Protein AF-A0A1Y2EJA5-F1 (afdb_monomer)

Solvent-accessible surface area (backbone atoms only — not comparable to full-atom values): 4154 Å² total; per-residue (Å²): 139,80,86,78,74,82,62,85,74,67,65,68,79,63,50,64,64,63,56,56,69,70,47,56,78,54,40,53,61,24,47,50,52,17,22,52,76,73,75,30,56,76,84,39,58,67,55,43,62,77,40,40,70,61,37,50,53,47,23,48,59,42,31,65,70,49,62,76,114

Structure (mmCIF, N/CA/C/O backbone):
data_AF-A0A1Y2EJA5-F1
#
_entry.id   AF-A0A1Y2EJA5-F1
#
loop_
_atom_site.group_PDB
_atom_site.id
_atom_site.type_symbol
_atom_site.label_atom_id
_atom_site.label_alt_id
_atom_site.label_comp_id
_atom_site.label_asym_id
_atom_site.label_entity_id
_atom_site.label_seq_id
_atom_site.pdbx_PDB_ins_code
_atom_site.Cartn_x
_atom_site.Cartn_y
_atom_site.Cartn_z
_atom_site.occupancy
_atom_site.B_iso_or_equiv
_atom_site.auth_seq_id
_atom_site.auth_comp_id
_atom_site.auth_asym_id
_atom_site.auth_atom_id
_atom_site.pdbx_PDB_model_num
ATOM 1 N N . SER A 1 1 ? -30.572 28.155 14.269 1.00 45.66 1 SER A N 1
ATOM 2 C CA . SER A 1 1 ? -29.956 28.035 12.937 1.00 45.66 1 SER A CA 1
ATOM 3 C C . SER A 1 1 ? -28.605 27.366 13.057 1.00 45.66 1 SER A C 1
ATOM 5 O O . SER A 1 1 ? -27.669 27.999 13.523 1.00 45.66 1 SER A O 1
ATOM 7 N N . ALA A 1 2 ? -28.522 26.078 12.722 1.00 45.53 2 ALA A N 1
ATOM 8 C CA . ALA A 1 2 ? -27.255 25.365 12.599 1.00 45.53 2 ALA A CA 1
ATOM 9 C C . ALA A 1 2 ? -26.807 25.468 11.139 1.00 45.53 2 ALA A C 1
ATOM 11 O O . ALA A 1 2 ? -27.571 25.148 10.230 1.00 45.53 2 ALA A O 1
ATOM 12 N N . ILE A 1 3 ? -25.603 25.989 10.928 1.00 55.88 3 ILE A N 1
ATOM 13 C CA . ILE A 1 3 ? -25.013 26.176 9.606 1.00 55.88 3 ILE A CA 1
ATOM 14 C C . ILE A 1 3 ? -24.613 24.789 9.099 1.00 55.88 3 ILE A C 1
ATOM 16 O O . ILE A 1 3 ? -23.563 24.260 9.451 1.00 55.88 3 ILE A O 1
ATOM 20 N N . PHE A 1 4 ? -25.493 24.190 8.296 1.00 52.44 4 PHE A N 1
ATOM 21 C CA . PHE A 1 4 ? -25.162 23.084 7.406 1.00 52.44 4 PHE A CA 1
ATOM 22 C C . PHE A 1 4 ? -24.184 23.630 6.367 1.00 52.44 4 PHE A C 1
ATOM 24 O O . PHE A 1 4 ? -24.575 24.215 5.358 1.00 52.44 4 PHE A O 1
ATOM 31 N N . MET A 1 5 ? -22.891 23.495 6.647 1.00 58.69 5 MET A N 1
ATOM 32 C CA . MET A 1 5 ? -21.867 23.655 5.631 1.00 58.69 5 MET A CA 1
ATOM 33 C C . MET A 1 5 ? -22.039 22.522 4.617 1.00 58.69 5 MET A C 1
ATOM 35 O O . MET A 1 5 ? -21.500 21.432 4.783 1.00 58.69 5 MET A O 1
ATOM 39 N N . THR A 1 6 ? -22.800 22.777 3.556 1.00 53.84 6 THR A N 1
ATOM 40 C CA . THR A 1 6 ? -22.767 21.995 2.320 1.00 53.84 6 THR A CA 1
ATOM 41 C C . THR A 1 6 ? -21.473 22.320 1.577 1.00 53.84 6 THR A C 1
ATOM 43 O O . THR A 1 6 ? -21.486 22.902 0.495 1.00 53.84 6 THR A O 1
ATOM 46 N N . LEU A 1 7 ? -20.328 21.974 2.164 1.00 54.59 7 LEU A N 1
ATOM 47 C CA . LEU A 1 7 ? -19.235 21.542 1.311 1.00 54.59 7 LEU A CA 1
ATOM 48 C C . LEU A 1 7 ? -19.662 20.149 0.865 1.00 54.59 7 LEU A C 1
ATOM 50 O O . LEU A 1 7 ? -19.982 19.332 1.731 1.00 54.59 7 LEU A O 1
ATOM 54 N N . PRO A 1 8 ? -19.689 19.825 -0.434 1.00 48.66 8 PRO A N 1
ATOM 55 C CA . PRO A 1 8 ? -19.514 18.442 -0.799 1.00 48.66 8 PRO A CA 1
ATOM 56 C C . PRO A 1 8 ? -18.097 18.122 -0.325 1.00 48.66 8 PRO A C 1
ATOM 58 O O . PRO A 1 8 ? -17.117 18.290 -1.044 1.00 48.66 8 PRO A O 1
ATOM 61 N N . SER A 1 9 ? -17.978 17.711 0.935 1.00 49.19 9 SER A N 1
ATOM 62 C CA . SER A 1 9 ? -16.858 16.970 1.474 1.00 49.19 9 SER A CA 1
ATOM 63 C C . SER A 1 9 ? -16.882 15.604 0.800 1.00 49.19 9 SER A C 1
ATOM 65 O O . SER A 1 9 ? -16.931 14.560 1.438 1.00 49.19 9 SER A O 1
ATOM 67 N N . VAL A 1 10 ? -16.762 15.619 -0.529 1.00 53.72 10 VAL A N 1
ATOM 68 C CA . VAL A 1 10 ? -16.019 14.617 -1.263 1.00 53.72 10 VAL A CA 1
ATOM 69 C C . VAL A 1 10 ? -14.565 14.854 -0.845 1.00 53.72 10 VAL A C 1
ATOM 71 O O . VAL A 1 10 ? -13.702 15.275 -1.605 1.00 53.72 10 VAL A O 1
ATOM 74 N N . TYR A 1 11 ? -14.268 14.504 0.411 1.00 55.78 11 TYR A N 1
ATOM 75 C CA . TYR A 1 11 ? -13.192 13.556 0.606 1.00 55.78 11 TYR A CA 1
ATOM 76 C C . TYR A 1 11 ? -13.614 12.482 -0.368 1.00 55.78 11 TYR A C 1
ATOM 78 O O . TYR A 1 11 ? -14.639 11.834 -0.146 1.00 55.78 11 TYR A O 1
ATOM 86 N N . ALA A 1 12 ? -12.979 12.433 -1.538 1.00 52.91 12 ALA A N 1
ATOM 87 C CA . ALA A 1 12 ? -13.073 11.237 -2.327 1.00 52.91 12 ALA A CA 1
ATOM 88 C C . ALA A 1 12 ? -12.861 10.140 -1.287 1.00 52.91 12 ALA A C 1
ATOM 90 O O . ALA A 1 12 ? -11.794 10.068 -0.671 1.00 52.91 12 ALA A O 1
ATOM 91 N N . ILE A 1 13 ? -13.901 9.351 -1.016 1.00 51.62 13 ILE A N 1
ATOM 92 C CA . ILE A 1 13 ? -13.685 7.966 -0.659 1.00 51.62 13 ILE A CA 1
ATOM 93 C C . ILE A 1 13 ? -12.987 7.440 -1.900 1.00 51.62 13 ILE A C 1
ATOM 95 O O . ILE A 1 13 ? -13.613 6.961 -2.834 1.00 51.62 13 ILE A O 1
ATOM 99 N N . ALA A 1 14 ? -11.703 7.774 -2.021 1.00 56.12 14 ALA A N 1
ATOM 100 C CA . ALA A 1 14 ? -10.886 7.358 -3.113 1.00 56.12 14 ALA A CA 1
ATOM 101 C C . ALA A 1 14 ? -10.898 5.870 -2.886 1.00 56.12 14 ALA A C 1
ATOM 103 O O . ALA A 1 14 ? -10.353 5.398 -1.887 1.00 56.12 14 ALA A O 1
ATOM 104 N N . ASP A 1 15 ? -11.683 5.183 -3.709 1.00 62.19 15 A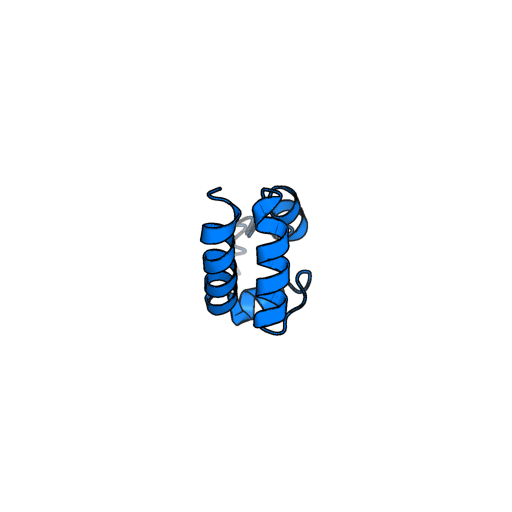SP A N 1
ATOM 105 C CA . ASP A 1 15 ? -11.786 3.747 -3.676 1.00 62.19 15 ASP A CA 1
ATOM 106 C C . ASP A 1 15 ? -10.337 3.282 -3.763 1.00 62.19 15 ASP A C 1
ATOM 108 O O . ASP A 1 15 ? -9.676 3.456 -4.792 1.00 62.19 15 ASP A O 1
ATOM 112 N N . GLY A 1 16 ? -9.778 2.824 -2.637 1.00 62.56 16 GLY A N 1
ATOM 113 C CA . GLY A 1 16 ? -8.363 2.460 -2.576 1.00 62.56 16 GLY A CA 1
ATOM 114 C C . GLY A 1 16 ? -8.059 1.389 -3.623 1.00 62.56 16 GLY A C 1
ATOM 115 O O . GLY A 1 16 ? -6.973 1.349 -4.186 1.00 62.56 16 GLY A O 1
ATOM 116 N N . THR A 1 17 ? -9.088 0.618 -3.974 1.00 67.06 17 THR A N 1
ATOM 117 C CA . THR A 1 17 ? -9.180 -0.338 -5.076 1.00 67.06 17 THR A CA 1
ATOM 118 C C . THR A 1 17 ? -9.028 0.309 -6.465 1.00 67.06 17 THR A C 1
ATOM 120 O O . THR A 1 17 ? -8.279 -0.204 -7.302 1.00 67.06 17 THR A O 1
ATOM 123 N N . ALA A 1 18 ? -9.673 1.452 -6.724 1.00 71.62 18 ALA A N 1
ATOM 124 C CA . ALA A 1 18 ? -9.592 2.188 -7.984 1.00 71.62 18 ALA A CA 1
ATOM 125 C C . ALA A 1 18 ? -8.212 2.831 -8.179 1.00 71.62 18 ALA A C 1
ATOM 127 O O . ALA A 1 18 ? -7.672 2.810 -9.285 1.00 71.62 18 ALA A O 1
ATOM 128 N N . LEU A 1 19 ? -7.604 3.359 -7.113 1.00 77.50 19 LEU A N 1
ATOM 129 C CA . LEU A 1 19 ? -6.226 3.865 -7.156 1.00 77.50 19 LEU A CA 1
ATOM 130 C C . LEU A 1 19 ? -5.213 2.729 -7.326 1.00 77.50 19 LEU A C 1
ATOM 132 O O . LEU A 1 19 ? -4.308 2.822 -8.152 1.00 77.50 19 LEU A O 1
ATOM 136 N N . TYR A 1 20 ? -5.395 1.627 -6.598 1.00 83.19 20 TYR A N 1
ATOM 137 C CA . TYR A 1 20 ? -4.520 0.461 -6.683 1.00 83.19 20 TYR A CA 1
ATOM 138 C C . TYR A 1 20 ? -4.514 -0.172 -8.083 1.00 83.19 20 TYR A C 1
ATOM 140 O O . TYR A 1 20 ? -3.474 -0.605 -8.580 1.00 83.19 20 TYR A O 1
ATOM 148 N N . SER A 1 21 ? -5.664 -0.181 -8.761 1.00 83.69 21 SER A N 1
ATOM 149 C CA . SER A 1 21 ? -5.789 -0.716 -10.123 1.00 83.69 21 SER A CA 1
ATOM 150 C C . SER A 1 21 ? -5.016 0.102 -11.163 1.00 83.69 21 SER A C 1
ATOM 152 O O . SER A 1 21 ? -4.527 -0.468 -12.139 1.00 83.69 21 SER A O 1
ATOM 154 N N . GLN A 1 22 ? -4.872 1.411 -10.936 1.00 87.62 22 GLN A N 1
ATOM 155 C CA . GLN A 1 22 ? -4.128 2.340 -11.799 1.00 87.62 22 GLN A CA 1
ATOM 156 C C . GLN A 1 22 ? -2.615 2.304 -11.560 1.00 87.62 22 GLN A C 1
ATOM 158 O O . GLN A 1 22 ? -1.845 2.873 -12.333 1.00 87.62 22 GLN A O 1
ATOM 163 N N . LEU A 1 23 ? -2.175 1.646 -10.489 1.00 87.44 23 LEU A N 1
ATOM 164 C CA . LEU A 1 23 ? -0.773 1.567 -10.135 1.00 87.44 23 LEU A CA 1
ATOM 165 C C . LEU A 1 23 ? 0.006 0.744 -11.180 1.00 87.44 23 LEU A C 1
ATOM 167 O O . LEU A 1 23 ? -0.492 -0.298 -11.629 1.00 87.44 23 LEU A O 1
ATOM 171 N N . PRO A 1 24 ? 1.234 1.146 -11.560 1.00 89.81 24 PRO A N 1
ATOM 172 C CA . PRO A 1 24 ? 2.062 0.334 -12.444 1.00 89.81 24 PRO A CA 1
ATOM 173 C C . PRO A 1 24 ? 2.272 -1.073 -11.872 1.00 89.81 24 PRO A C 1
ATOM 175 O O . PRO A 1 24 ? 2.360 -1.271 -10.656 1.00 89.81 24 PRO A O 1
ATOM 178 N N . ASN A 1 25 ? 2.386 -2.068 -12.757 1.00 93.12 25 ASN A N 1
ATOM 179 C CA . ASN A 1 25 ? 2.4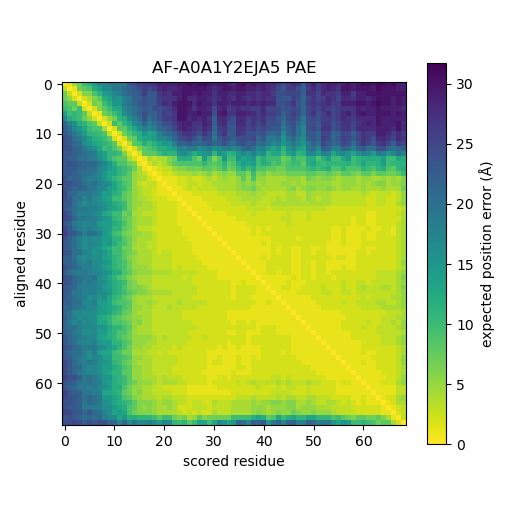94 -3.473 -12.350 1.00 93.12 25 ASN A CA 1
ATOM 180 C C . ASN A 1 25 ? 3.705 -3.745 -11.443 1.00 93.12 25 ASN A C 1
ATOM 182 O O . ASN A 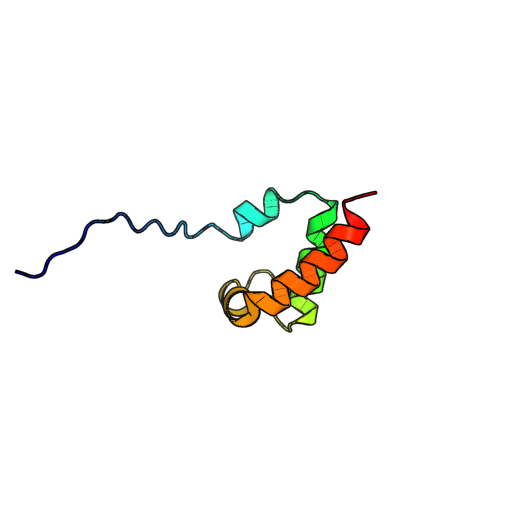1 25 ? 3.612 -4.603 -10.572 1.00 93.12 25 ASN A O 1
ATOM 186 N N . CYS A 1 26 ? 4.793 -2.982 -11.590 1.00 93.50 26 CYS A N 1
ATOM 187 C CA . CYS A 1 26 ? 5.975 -3.066 -10.727 1.00 93.50 26 CYS A CA 1
ATOM 188 C C . CYS A 1 26 ? 5.684 -2.689 -9.260 1.00 93.50 26 CYS A C 1
ATOM 190 O O . CYS A 1 26 ? 6.328 -3.200 -8.350 1.00 93.50 26 CYS A O 1
ATOM 192 N N . ALA A 1 27 ? 4.700 -1.821 -9.007 1.00 93.62 27 ALA A N 1
ATOM 193 C CA . ALA A 1 27 ? 4.423 -1.285 -7.678 1.00 93.62 27 ALA A CA 1
ATOM 194 C C . ALA A 1 27 ? 3.364 -2.100 -6.920 1.00 93.62 27 ALA A C 1
ATOM 196 O O . ALA A 1 27 ? 3.404 -2.170 -5.694 1.00 93.62 27 ALA A O 1
ATOM 197 N N . LYS A 1 28 ? 2.443 -2.773 -7.620 1.00 93.81 28 LYS A N 1
ATOM 198 C CA . LYS A 1 28 ? 1.427 -3.650 -7.005 1.00 93.81 28 LYS A CA 1
ATOM 199 C C . LYS A 1 28 ? 1.998 -4.634 -5.965 1.00 93.81 28 LYS A C 1
ATOM 201 O O . LYS A 1 28 ? 1.480 -4.634 -4.843 1.00 93.81 28 LYS A O 1
ATOM 206 N N . PRO A 1 29 ? 3.061 -5.417 -6.254 1.00 94.94 29 PRO A N 1
ATOM 207 C CA . PRO A 1 29 ? 3.639 -6.326 -5.262 1.00 94.94 29 PRO A CA 1
ATOM 208 C C . PRO A 1 29 ? 4.269 -5.585 -4.075 1.00 94.94 29 PRO A C 1
ATOM 210 O O . PRO A 1 29 ? 4.189 -6.068 -2.948 1.00 94.94 29 PRO A O 1
ATOM 213 N N . CYS A 1 30 ? 4.820 -4.386 -4.288 1.00 96.00 30 CYS A N 1
ATOM 214 C CA . CYS A 1 30 ? 5.375 -3.569 -3.209 1.00 96.00 30 CYS A CA 1
ATOM 215 C C . CYS A 1 30 ? 4.314 -3.145 -2.197 1.00 96.00 30 CYS A C 1
ATOM 217 O O . CYS A 1 30 ? 4.556 -3.185 -0.996 1.00 96.00 30 CYS A O 1
ATOM 219 N N . HIS A 1 31 ? 3.121 -2.790 -2.664 1.00 94.38 31 HIS A N 1
ATOM 220 C CA . HIS A 1 31 ? 2.016 -2.439 -1.780 1.00 94.38 31 HIS A CA 1
ATOM 221 C C . HIS A 1 31 ? 1.487 -3.648 -0.989 1.00 94.38 31 H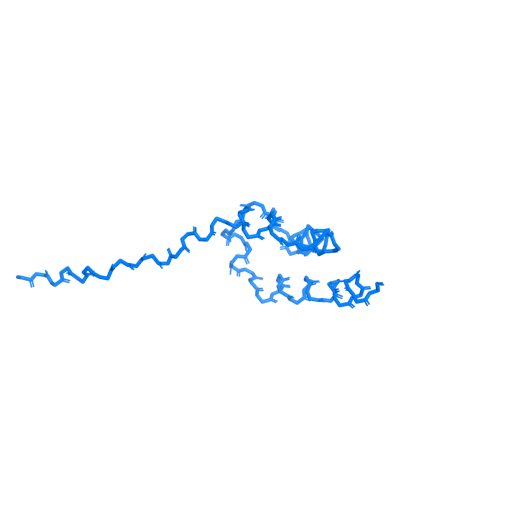IS A C 1
ATOM 223 O O . HIS A 1 31 ? 1.152 -3.481 0.183 1.00 94.38 31 HIS A O 1
ATOM 229 N N . VAL A 1 32 ? 1.464 -4.852 -1.583 1.00 95.50 32 VAL A N 1
ATOM 230 C CA . VAL A 1 32 ? 1.129 -6.105 -0.870 1.00 95.50 32 VAL A CA 1
ATOM 231 C C . VAL A 1 32 ? 2.175 -6.411 0.203 1.00 95.50 32 VAL A C 1
ATOM 233 O O . VAL A 1 32 ? 1.832 -6.687 1.349 1.00 95.50 32 VAL A O 1
ATOM 236 N N . SER A 1 33 ? 3.461 -6.323 -0.142 1.00 95.94 33 SER A N 1
ATOM 237 C CA . SER A 1 33 ? 4.547 -6.550 0.815 1.00 95.94 33 SER A CA 1
ATOM 238 C C . SER A 1 33 ? 4.518 -5.526 1.952 1.00 95.94 33 SER A C 1
ATOM 240 O O . SER A 1 33 ? 4.678 -5.887 3.115 1.00 95.94 33 SER A O 1
ATOM 242 N N . ALA A 1 34 ? 4.278 -4.252 1.633 1.00 96.62 34 ALA A N 1
ATOM 243 C CA . ALA A 1 34 ? 4.208 -3.176 2.613 1.00 96.62 34 ALA A CA 1
ATOM 244 C C . ALA A 1 34 ? 3.023 -3.338 3.573 1.00 96.62 34 ALA A C 1
ATOM 246 O O . ALA A 1 34 ? 3.183 -3.095 4.768 1.00 96.62 34 ALA A O 1
ATOM 247 N N . SER A 1 35 ? 1.849 -3.772 3.089 1.00 95.81 35 SER A N 1
ATOM 248 C CA . SER A 1 35 ? 0.693 -4.015 3.962 1.00 95.81 35 SER A CA 1
ATOM 249 C C . SER A 1 35 ? 0.975 -5.166 4.931 1.00 95.81 35 SER A C 1
ATOM 251 O O . SER A 1 35 ? 0.750 -5.029 6.134 1.00 95.81 35 SER A O 1
ATOM 253 N N . GLN A 1 36 ? 1.572 -6.257 4.444 1.00 96.75 36 GLN A N 1
ATOM 254 C CA . GLN A 1 36 ? 1.962 -7.397 5.278 1.00 96.75 36 GLN A CA 1
ATOM 255 C C . GLN A 1 36 ? 3.025 -7.020 6.321 1.00 96.75 36 GLN A C 1
ATOM 257 O O . GLN A 1 36 ? 2.894 -7.396 7.485 1.00 96.75 36 GLN A O 1
ATOM 262 N N . ALA A 1 37 ? 4.031 -6.223 5.944 1.00 97.12 37 ALA A N 1
ATOM 263 C CA . ALA A 1 37 ? 5.107 -5.786 6.839 1.00 97.12 37 ALA A CA 1
ATOM 264 C C . ALA A 1 37 ? 4.605 -4.977 8.049 1.00 97.12 37 ALA A C 1
ATOM 266 O O . ALA A 1 37 ? 5.188 -5.037 9.133 1.00 97.12 37 ALA A O 1
ATOM 267 N N . ILE A 1 38 ? 3.502 -4.239 7.891 1.00 96.69 38 ILE A N 1
ATOM 268 C CA . ILE A 1 38 ? 2.879 -3.465 8.977 1.00 96.69 38 ILE A CA 1
ATOM 269 C C . ILE A 1 38 ? 1.721 -4.202 9.671 1.00 96.69 38 ILE A C 1
ATOM 271 O O . ILE A 1 38 ? 1.100 -3.636 10.578 1.00 96.69 38 ILE A O 1
ATOM 275 N N . GLY A 1 39 ? 1.441 -5.445 9.266 1.00 97.06 39 GLY A N 1
ATOM 276 C CA . GLY A 1 39 ? 0.378 -6.284 9.818 1.00 97.06 39 GLY A CA 1
ATOM 277 C C . GLY A 1 39 ? -1.036 -5.871 9.401 1.00 97.06 39 GLY A C 1
ATOM 278 O O . GLY A 1 39 ? -1.965 -6.068 10.179 1.00 97.06 39 GLY A O 1
ATOM 279 N N . CYS A 1 40 ? -1.201 -5.275 8.218 1.00 96.38 40 CYS A N 1
ATOM 280 C CA . CYS A 1 40 ? -2.498 -4.909 7.647 1.00 96.38 40 CYS A CA 1
ATOM 281 C C . CYS A 1 40 ? -2.819 -5.744 6.399 1.00 96.38 40 CYS A C 1
ATOM 283 O O . CYS A 1 40 ? -1.929 -6.102 5.622 1.00 96.38 40 CYS A O 1
ATOM 285 N N . ASP A 1 41 ? -4.108 -5.980 6.153 1.00 94.25 41 ASP A N 1
ATOM 286 C CA . ASP A 1 41 ? -4.572 -6.405 4.833 1.00 94.25 41 ASP A CA 1
ATOM 287 C C . ASP A 1 41 ? -4.555 -5.212 3.864 1.00 94.25 41 ASP A C 1
ATOM 289 O O . ASP A 1 41 ? -4.768 -4.065 4.266 1.00 94.25 41 ASP A O 1
ATOM 293 N N . LEU A 1 42 ? -4.295 -5.466 2.583 1.00 89.88 42 LEU A N 1
ATOM 294 C CA . LEU A 1 42 ? -4.247 -4.414 1.569 1.00 89.88 42 LEU A CA 1
ATOM 295 C C . LEU A 1 42 ? -5.632 -3.791 1.298 1.00 89.88 42 LEU A C 1
ATOM 297 O O . LEU A 1 42 ? -5.714 -2.631 0.898 1.00 89.88 42 LEU A O 1
ATOM 301 N N . ALA A 1 43 ? -6.716 -4.535 1.530 1.00 89.94 43 ALA A N 1
ATOM 302 C CA . ALA A 1 43 ? -8.085 -4.035 1.437 1.00 89.94 43 ALA A CA 1
ATOM 303 C C . ALA A 1 43 ? -8.551 -3.313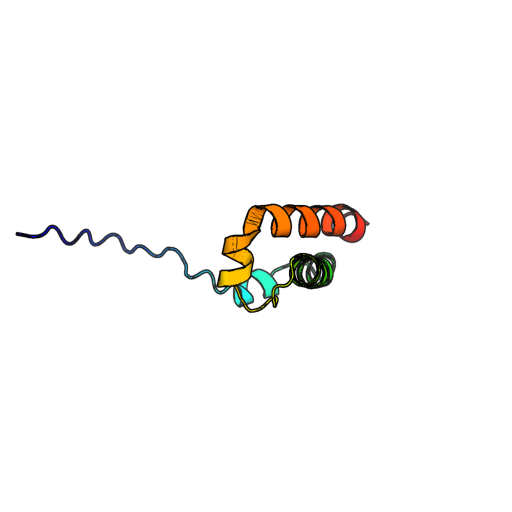 2.718 1.00 89.94 43 ALA A C 1
ATOM 305 O O . ALA A 1 43 ? -9.552 -2.595 2.680 1.00 89.94 43 ALA A O 1
ATOM 306 N N . ASP A 1 44 ? -7.835 -3.448 3.843 1.00 91.62 44 ASP A N 1
ATOM 307 C CA . ASP A 1 44 ? -8.155 -2.744 5.090 1.00 91.62 44 ASP A CA 1
ATOM 308 C C . ASP A 1 44 ? -7.578 -1.323 5.082 1.00 91.62 44 ASP A C 1
ATOM 310 O O . ASP A 1 44 ? -6.579 -0.998 5.732 1.00 91.62 44 ASP A O 1
ATOM 314 N N . LEU A 1 45 ? -8.253 -0.440 4.344 1.00 87.75 45 LEU A N 1
ATOM 315 C CA . LEU A 1 45 ? -7.870 0.967 4.219 1.00 87.75 45 LEU A CA 1
ATOM 316 C C . LEU A 1 45 ? -7.797 1.675 5.578 1.00 87.75 45 LEU A C 1
ATOM 318 O O . LEU A 1 45 ? -6.983 2.578 5.757 1.00 87.75 45 LEU A O 1
ATOM 322 N N . LYS A 1 46 ? -8.605 1.258 6.561 1.00 90.31 46 LYS A N 1
ATOM 323 C CA . LYS A 1 46 ? -8.561 1.837 7.905 1.00 90.31 46 LYS A CA 1
ATOM 324 C C . LYS A 1 46 ? -7.245 1.490 8.597 1.00 90.31 46 LYS A C 1
ATOM 326 O O . LYS A 1 46 ? -6.605 2.393 9.137 1.00 90.31 46 LYS A O 1
ATOM 331 N N . CYS A 1 47 ? -6.825 0.225 8.559 1.00 94.12 47 CYS A N 1
ATOM 332 C CA . CYS A 1 47 ? -5.539 -0.210 9.107 1.00 94.12 47 CYS A CA 1
ATOM 333 C C . CYS A 1 47 ? -4.368 0.493 8.411 1.00 94.12 47 CYS A C 1
ATOM 335 O O . CYS A 1 47 ? -3.480 1.029 9.081 1.00 94.12 47 CYS A O 1
ATOM 337 N N . LEU A 1 48 ? -4.405 0.562 7.074 1.00 92.31 48 LEU A N 1
ATOM 338 C CA . LEU A 1 48 ? -3.386 1.247 6.279 1.00 92.31 48 LEU A CA 1
ATOM 339 C C . LEU A 1 48 ? -3.275 2.728 6.664 1.00 92.31 48 LEU A C 1
ATOM 341 O O . LEU A 1 48 ? -2.180 3.196 6.970 1.00 92.31 48 LEU A O 1
ATOM 345 N N . CYS A 1 49 ? -4.395 3.453 6.752 1.00 91.81 49 CYS A N 1
ATOM 346 C CA . CYS A 1 49 ? -4.397 4.864 7.139 1.00 91.81 49 CYS A CA 1
ATOM 347 C C . CYS A 1 49 ? -3.925 5.093 8.584 1.00 91.81 49 CYS A C 1
ATOM 349 O O . CYS A 1 49 ? -3.233 6.074 8.847 1.00 91.81 49 CYS A O 1
ATOM 351 N N . GLN A 1 50 ? -4.241 4.193 9.522 1.00 95.75 50 GLN A N 1
ATOM 352 C CA . GLN A 1 50 ? -3.744 4.282 10.903 1.00 95.75 50 GLN A CA 1
ATOM 353 C C . GLN A 1 50 ? -2.223 4.114 11.008 1.00 95.75 50 GLN A C 1
ATOM 355 O O . GLN A 1 50 ? -1.618 4.579 11.972 1.00 95.75 50 GLN A O 1
ATOM 360 N N . LYS A 1 51 ? -1.601 3.444 10.034 1.00 96.50 51 LYS A N 1
ATOM 361 C CA . LYS A 1 51 ? -0.160 3.165 9.984 1.00 96.50 51 LYS A CA 1
ATOM 362 C C . LYS A 1 51 ? 0.503 3.787 8.749 1.00 96.50 51 LYS A C 1
ATOM 364 O O . LYS A 1 51 ? 1.536 3.293 8.298 1.00 96.50 51 LYS A O 1
ATOM 369 N N . GLN A 1 52 ? -0.073 4.868 8.222 1.00 94.38 52 GLN A N 1
ATOM 370 C CA . GLN A 1 52 ? 0.264 5.419 6.906 1.00 94.38 52 GLN A CA 1
ATOM 371 C C . GLN A 1 52 ? 1.751 5.743 6.738 1.00 94.38 52 GLN A C 1
ATOM 373 O O . GLN A 1 52 ? 2.318 5.474 5.685 1.00 94.38 52 GLN A O 1
ATOM 378 N N . GLU A 1 53 ? 2.406 6.289 7.764 1.00 95.81 53 GLU A N 1
ATOM 379 C CA . GLU A 1 53 ? 3.832 6.632 7.682 1.00 95.81 53 GLU A CA 1
ATOM 380 C C . GLU A 1 53 ? 4.714 5.394 7.488 1.00 95.81 53 GLU A C 1
ATOM 382 O O . GLU A 1 53 ? 5.573 5.375 6.605 1.00 95.81 53 GLU A O 1
ATOM 387 N N . ARG A 1 54 ? 4.465 4.327 8.263 1.00 96.94 54 ARG A N 1
ATOM 388 C CA . ARG A 1 54 ? 5.187 3.054 8.105 1.00 96.94 54 ARG A CA 1
ATOM 389 C C . ARG A 1 54 ? 4.832 2.395 6.781 1.00 96.94 54 ARG A C 1
ATOM 391 O O . ARG A 1 54 ? 5.733 1.960 6.079 1.00 96.94 54 ARG A O 1
ATOM 398 N N . TYR A 1 55 ? 3.554 2.381 6.407 1.00 95.50 55 TYR A N 1
ATOM 399 C CA . TYR A 1 55 ? 3.118 1.844 5.119 1.00 95.50 55 TYR A CA 1
ATOM 400 C C . TYR A 1 55 ? 3.847 2.504 3.941 1.00 95.50 55 TYR A C 1
ATOM 402 O O . TYR A 1 55 ? 4.402 1.820 3.082 1.00 95.50 55 TYR A O 1
ATOM 410 N N . ALA A 1 56 ? 3.886 3.839 3.926 1.00 94.81 56 ALA A N 1
ATOM 411 C CA . ALA A 1 56 ? 4.532 4.610 2.875 1.00 94.81 56 ALA A CA 1
ATOM 412 C C . ALA A 1 56 ? 6.049 4.378 2.836 1.00 94.81 56 ALA A C 1
ATOM 414 O O . ALA A 1 56 ? 6.616 4.290 1.748 1.00 94.81 56 ALA A O 1
ATOM 415 N N . ALA A 1 57 ? 6.704 4.251 3.994 1.00 96.25 57 ALA A N 1
ATOM 416 C CA . ALA A 1 57 ? 8.132 3.950 4.067 1.00 96.25 57 ALA A CA 1
ATOM 417 C C . ALA A 1 57 ? 8.465 2.576 3.455 1.00 96.25 57 ALA A C 1
ATOM 419 O O . ALA A 1 57 ? 9.347 2.495 2.596 1.00 96.25 57 ALA A O 1
ATOM 420 N N . GLU A 1 58 ? 7.719 1.531 3.830 1.00 95.56 58 GLU A N 1
ATOM 421 C CA . GLU A 1 58 ? 7.895 0.169 3.301 1.00 95.56 58 GLU A CA 1
ATOM 422 C C . GLU A 1 58 ? 7.614 0.110 1.790 1.00 95.56 58 GLU A C 1
ATOM 424 O O . GLU A 1 58 ? 8.410 -0.420 1.010 1.00 95.56 58 GLU A O 1
ATOM 429 N N . ALA A 1 59 ? 6.510 0.720 1.343 1.00 95.06 59 ALA A N 1
ATOM 430 C CA . ALA A 1 59 ? 6.145 0.744 -0.070 1.00 95.06 59 ALA A CA 1
ATOM 431 C C . ALA A 1 59 ? 7.185 1.504 -0.908 1.00 95.06 59 ALA A C 1
ATOM 433 O O . ALA A 1 59 ? 7.617 1.009 -1.950 1.00 95.06 59 ALA A O 1
ATOM 434 N N . LYS A 1 60 ? 7.638 2.679 -0.446 1.00 93.88 60 LYS A N 1
ATOM 435 C CA . LYS A 1 60 ? 8.616 3.513 -1.160 1.00 93.88 60 LYS A CA 1
ATOM 436 C C . LYS A 1 60 ? 9.933 2.776 -1.391 1.00 93.88 60 LYS A C 1
ATOM 438 O O . LYS A 1 60 ? 10.453 2.833 -2.503 1.00 93.88 60 LYS A O 1
ATOM 443 N N . GLY A 1 61 ? 10.460 2.092 -0.374 1.00 92.12 61 GLY A N 1
ATOM 444 C CA . GLY A 1 61 ? 11.713 1.339 -0.489 1.00 92.12 61 GLY A CA 1
ATOM 445 C C . GLY A 1 61 ? 11.649 0.287 -1.597 1.00 92.12 61 GLY A C 1
ATOM 446 O O . GLY A 1 61 ? 12.519 0.243 -2.466 1.00 92.12 61 GLY A O 1
ATOM 447 N N . CYS A 1 62 ? 10.567 -0.494 -1.628 1.00 95.06 62 CYS A N 1
ATOM 448 C CA . CYS A 1 62 ? 10.353 -1.500 -2.665 1.00 95.06 62 CYS A CA 1
ATOM 449 C C . CYS A 1 62 ? 10.136 -0.885 -4.058 1.00 95.06 62 CYS A C 1
ATOM 451 O O . CYS A 1 62 ? 10.740 -1.338 -5.034 1.00 95.06 62 CYS A O 1
ATOM 453 N N . ILE A 1 63 ? 9.314 0.167 -4.164 1.00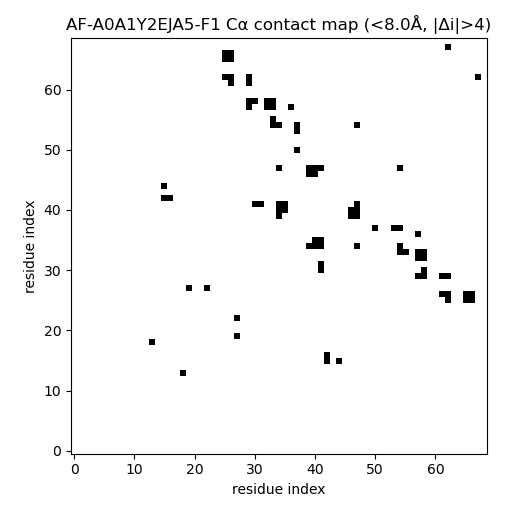 95.44 63 ILE A N 1
ATOM 454 C CA . ILE A 1 63 ? 9.006 0.827 -5.444 1.00 95.44 63 ILE A CA 1
ATOM 455 C C . ILE A 1 63 ? 10.283 1.378 -6.081 1.00 95.44 63 ILE A C 1
ATOM 457 O O . ILE A 1 63 ? 10.510 1.166 -7.270 1.00 95.44 63 ILE A O 1
ATOM 461 N N . MET A 1 64 ? 11.148 2.030 -5.298 1.00 92.81 64 MET A N 1
ATOM 462 C CA . MET A 1 64 ? 12.412 2.575 -5.804 1.00 92.81 64 MET A CA 1
ATOM 463 C C . MET A 1 64 ? 13.363 1.492 -6.336 1.00 92.81 64 MET A C 1
ATOM 465 O O . MET A 1 64 ? 14.135 1.775 -7.245 1.00 92.81 64 MET A O 1
ATOM 469 N N . GLY A 1 65 ? 13.298 0.264 -5.812 1.00 90.38 65 GLY A N 1
ATOM 470 C CA . GLY A 1 65 ? 14.099 -0.862 -6.304 1.00 90.38 65 GLY A CA 1
ATOM 471 C C . GLY A 1 65 ? 13.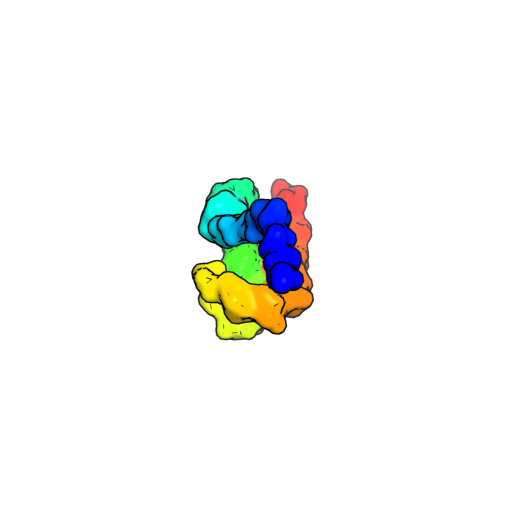491 -1.605 -7.497 1.00 90.38 65 GLY A C 1
ATOM 472 O O . GLY A 1 65 ? 14.227 -2.208 -8.270 1.00 90.38 65 GLY A O 1
ATOM 473 N N . THR A 1 66 ? 12.164 -1.562 -7.657 1.00 91.00 66 THR A N 1
ATOM 474 C CA . THR A 1 66 ? 11.435 -2.438 -8.597 1.00 91.00 66 THR A CA 1
ATOM 475 C C . THR A 1 66 ? 10.876 -1.701 -9.814 1.00 91.00 66 THR A C 1
ATOM 477 O O . THR A 1 66 ? 10.698 -2.307 -10.862 1.00 91.00 66 THR A O 1
ATOM 480 N N . CYS A 1 67 ? 10.570 -0.407 -9.695 1.00 90.62 67 CYS A N 1
ATOM 481 C CA . CYS A 1 67 ? 9.915 0.378 -10.752 1.00 90.62 67 CYS A CA 1
ATOM 482 C C . CYS A 1 67 ? 10.854 1.297 -11.544 1.00 90.62 67 CYS A C 1
ATOM 484 O O . CYS A 1 67 ? 10.410 1.957 -12.479 1.00 90.62 67 CYS A O 1
ATOM 486 N N . TRP A 1 68 ? 12.117 1.400 -11.132 1.00 78.12 68 TRP A N 1
ATOM 487 C CA . TRP A 1 68 ? 13.148 2.187 -11.816 1.00 78.12 68 TRP A CA 1
ATOM 488 C C . TRP A 1 68 ? 13.883 1.389 -12.909 1.00 78.12 68 TRP A C 1
ATOM 490 O O . TRP A 1 68 ? 14.522 1.984 -13.776 1.00 78.12 68 TRP A O 1
ATOM 500 N N . ILE A 1 69 ? 13.814 0.057 -12.839 1.00 62.09 69 ILE A N 1
ATOM 501 C CA . ILE A 1 69 ? 14.454 -0.883 -13.768 1.00 62.09 69 ILE A CA 1
ATOM 502 C C . ILE A 1 69 ? 13.498 -1.253 -14.906 1.00 62.09 69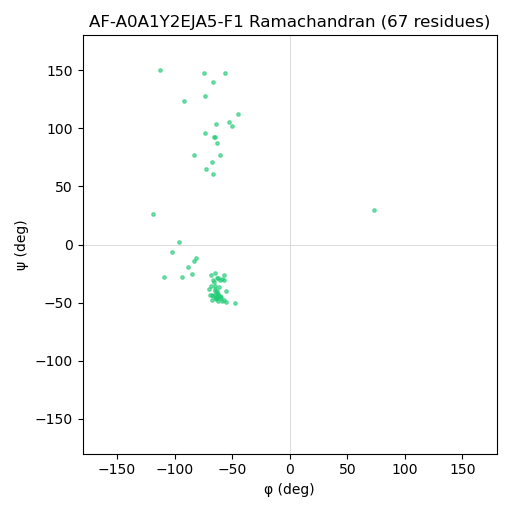 ILE A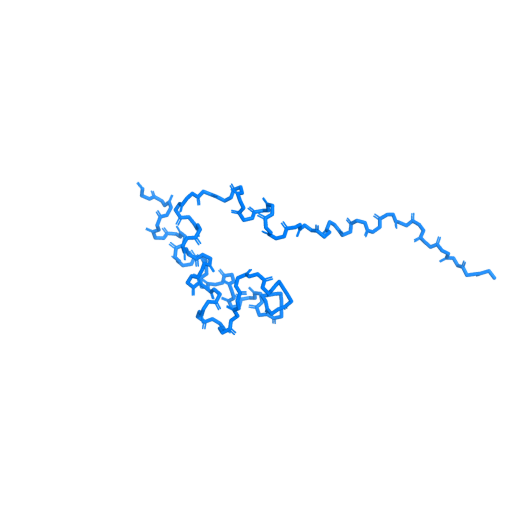 C 1
ATOM 504 O O . ILE A 1 69 ? 14.004 -1.459 -16.031 1.00 62.09 69 ILE A O 1
#

Secondary structure (DSSP, 8-state):
---------------HHHHHHHS-TTTHHHHHHHHHHTT--TT-HHHHHHTHHHHHHHHHHHHHHHS--

InterPro domains:
  IPR008427 Extracellular membrane protein, CFEM domain [PF05730] (20-67)
  IPR008427 Extracellular membrane protein, CFEM domain [PS52012] (1-69)

Organism: NCBI:txid1141098

Radius of gyration: 15.55 Å; Cα contacts (8 Å, |Δi|>4): 44; chains: 1; bounding box: 44×35×27 Å

pLDDT: mean 82.53, std 17.28, range [45.53, 97.12]

Foldseek 3Di:
DDDPPPPPPPPPPVQLVVVLVPDPPQLNVQLCVLCVVQPHHSNPVVSCVVCVVSSCVSSVVSCVVRVVD

Mean predicted aligned error: 9.22 Å

Sequence (69 aa):
SAIFMTLPSVYAIADGTALYSQLPNCAKPCHVSASQAIGCDLADLKCLCQKQERYAAEAKGCIMGTCWI